Protein AF-A0A257RBD9-F1 (afdb_monomer_lite)

Secondary structure (DSSP, 8-state):
----THHHHHHHHHHHHHHHHHHHHHHHHHHHHHHHHHHHHHHHHHHHHHHHHHHHHHHHHT-SSHHHHHHHHHHHHHHHHHTSS---SS-------TT----

pLDDT: mean 84.26, std 12.95, range [49.0, 98.25]

Radius of gyration: 29.28 Å; chains: 1; bounding box: 75×22×76 Å

Sequence (103 aa):
MSGSPVLRRLRAEESGSVATELVLLTPLLLLMLLFVVALGRTVSARMEVDGAAAQAARAASIARDPATATAMAEQAATTAIGSDHVTCANLAVTTDTADFAPG

Structure (mmCIF, N/CA/C/O backbone):
data_AF-A0A257RBD9-F1
#
_entry.id   AF-A0A257RBD9-F1
#
loop_
_atom_site.group_PDB
_atom_site.id
_atom_site.type_symbol
_atom_site.label_atom_id
_atom_site.label_alt_id
_atom_site.label_comp_id
_atom_site.label_asym_id
_atom_site.label_entity_id
_atom_site.label_seq_id
_atom_site.pdbx_PDB_ins_code
_atom_site.Cartn_x
_atom_site.Cartn_y
_atom_site.Cartn_z
_atom_site.occupancy
_atom_site.B_iso_or_equiv
_atom_site.auth_seq_id
_atom_site.auth_comp_id
_atom_site.auth_asym_id
_atom_site.auth_atom_id
_atom_site.pdbx_PDB_model_num
ATOM 1 N N . MET A 1 1 ? 56.660 7.289 -42.666 1.00 49.00 1 MET A N 1
ATOM 2 C CA . MET A 1 1 ? 55.571 6.994 -41.707 1.00 49.00 1 MET A CA 1
ATOM 3 C C . MET A 1 1 ? 54.319 6.637 -42.504 1.00 49.00 1 MET A C 1
ATOM 5 O O . MET A 1 1 ? 53.531 7.516 -42.810 1.00 49.00 1 MET A O 1
ATOM 9 N N . SER A 1 2 ? 54.190 5.381 -42.943 1.00 54.38 2 SER A N 1
ATOM 10 C CA . SER A 1 2 ? 53.036 4.912 -43.727 1.00 54.38 2 SER A CA 1
ATOM 11 C C . SER A 1 2 ? 52.189 4.013 -42.830 1.00 54.38 2 SER A C 1
ATOM 13 O O . SER A 1 2 ? 52.547 2.864 -42.586 1.00 54.38 2 SER A O 1
ATOM 15 N N . GLY A 1 3 ? 51.139 4.581 -42.234 1.00 58.47 3 GLY A N 1
ATOM 16 C CA . GLY A 1 3 ? 50.171 3.842 -41.425 1.00 58.47 3 GLY A CA 1
ATOM 17 C C . GLY A 1 3 ? 49.212 3.093 -42.343 1.00 58.47 3 GLY A C 1
ATOM 18 O O . GLY A 1 3 ? 48.439 3.708 -43.073 1.00 58.47 3 GLY A O 1
ATOM 19 N N . SER A 1 4 ? 49.292 1.767 -42.337 1.00 63.44 4 SER A N 1
ATOM 20 C CA . SER A 1 4 ? 48.535 0.872 -43.208 1.00 63.44 4 SER A CA 1
ATOM 21 C C . SER A 1 4 ? 47.015 0.945 -42.931 1.00 63.44 4 SER A C 1
ATOM 23 O O . SER A 1 4 ? 46.575 0.653 -41.817 1.00 63.44 4 SER A O 1
ATOM 25 N N . PRO A 1 5 ? 46.173 1.274 -43.934 1.00 64.19 5 PRO A N 1
ATOM 26 C CA . PRO A 1 5 ? 44.720 1.459 -43.772 1.00 64.19 5 PRO A CA 1
ATOM 27 C C . PRO A 1 5 ? 43.955 0.171 -43.408 1.00 64.19 5 PRO A C 1
ATOM 29 O O . PRO A 1 5 ? 42.801 0.230 -42.987 1.00 64.19 5 PRO A O 1
ATOM 32 N N . VAL A 1 6 ? 44.603 -0.991 -43.525 1.00 67.62 6 VAL A N 1
ATOM 33 C CA . VAL A 1 6 ? 44.022 -2.319 -43.270 1.00 67.62 6 VAL A CA 1
ATOM 34 C C . VAL A 1 6 ? 43.714 -2.540 -41.781 1.00 67.62 6 VAL A C 1
ATOM 36 O O . VAL A 1 6 ? 42.652 -3.060 -41.444 1.00 67.62 6 VAL A O 1
ATOM 39 N N . LEU A 1 7 ? 44.571 -2.053 -40.874 1.00 63.66 7 LEU A N 1
ATOM 40 C CA . LEU A 1 7 ? 44.370 -2.184 -39.421 1.00 63.66 7 LEU A CA 1
ATOM 41 C C . LEU A 1 7 ? 43.167 -1.375 -38.906 1.00 63.66 7 LEU A C 1
ATOM 43 O O . LEU A 1 7 ? 42.586 -1.717 -37.878 1.00 63.66 7 LEU A O 1
ATOM 47 N N . ARG A 1 8 ? 42.763 -0.314 -39.619 1.00 64.56 8 ARG A N 1
ATOM 48 C CA . ARG A 1 8 ? 41.636 0.543 -39.218 1.00 64.56 8 ARG A CA 1
ATOM 49 C C . ARG A 1 8 ? 40.273 -0.083 -39.532 1.00 64.56 8 ARG A C 1
ATOM 51 O O . ARG A 1 8 ? 39.323 0.182 -38.805 1.00 64.56 8 ARG A O 1
ATOM 58 N N . ARG A 1 9 ? 40.176 -0.920 -40.575 1.00 64.06 9 ARG A N 1
ATOM 59 C CA . ARG A 1 9 ? 38.936 -1.630 -40.943 1.00 64.06 9 ARG A CA 1
ATOM 60 C C . ARG A 1 9 ? 38.626 -2.784 -39.993 1.00 64.06 9 ARG A C 1
ATOM 62 O O . ARG A 1 9 ? 37.511 -2.851 -39.501 1.00 64.06 9 ARG A O 1
ATOM 69 N N . LEU A 1 10 ? 39.617 -3.615 -39.670 1.00 62.19 10 LEU A N 1
ATOM 70 C CA . LEU A 1 10 ? 39.433 -4.747 -38.750 1.00 62.19 10 LEU A CA 1
ATOM 71 C C . LEU A 1 10 ? 38.944 -4.287 -37.365 1.00 62.19 10 LEU A C 1
ATOM 73 O O . LEU A 1 10 ? 38.014 -4.853 -36.809 1.00 62.19 10 LEU A O 1
ATOM 77 N N . ARG A 1 11 ? 39.499 -3.182 -36.852 1.00 62.66 11 ARG A N 1
ATOM 78 C CA . ARG A 1 11 ? 39.119 -2.621 -35.544 1.00 62.66 11 ARG A CA 1
ATOM 79 C C . ARG A 1 11 ? 37.710 -2.008 -35.515 1.00 62.66 11 ARG A C 1
ATOM 81 O O . ARG A 1 11 ? 37.079 -1.980 -34.461 1.00 62.66 11 ARG A O 1
ATOM 88 N N . ALA A 1 12 ? 37.232 -1.498 -36.652 1.00 63.38 12 ALA A N 1
ATOM 89 C CA . ALA A 1 12 ? 35.881 -0.958 -36.793 1.00 63.38 12 ALA A CA 1
ATOM 90 C C . ALA A 1 12 ? 34.825 -2.071 -36.920 1.00 63.38 12 ALA A C 1
ATOM 92 O O . ALA A 1 12 ? 33.766 -1.950 -36.314 1.00 63.38 12 ALA A O 1
ATOM 93 N N . GLU A 1 13 ? 35.136 -3.162 -37.628 1.00 61.66 13 GLU A N 1
ATOM 94 C CA . GLU A 1 13 ? 34.265 -4.346 -37.736 1.00 61.66 13 GLU A CA 1
ATOM 95 C C . GLU A 1 13 ? 34.072 -5.026 -36.368 1.00 61.66 13 GLU A C 1
ATOM 97 O O . GLU A 1 13 ? 32.949 -5.348 -35.981 1.00 61.66 13 GLU A O 1
ATOM 102 N N . GLU A 1 14 ? 35.145 -5.147 -35.579 1.00 60.09 14 GLU A N 1
ATOM 103 C CA . GLU A 1 14 ? 35.098 -5.747 -34.236 1.00 60.09 14 GLU A CA 1
ATOM 104 C C . GLU A 1 14 ? 34.308 -4.882 -33.235 1.00 60.09 14 GLU A C 1
ATOM 106 O O . GLU A 1 14 ? 33.566 -5.393 -32.399 1.00 60.09 14 GLU A O 1
ATOM 111 N N . SER A 1 15 ? 34.395 -3.551 -33.367 1.00 60.19 15 SER A N 1
ATOM 112 C CA . SER A 1 15 ? 33.603 -2.608 -32.558 1.00 60.19 15 SER A CA 1
ATOM 113 C C . SER A 1 15 ? 32.136 -2.555 -32.996 1.00 60.19 15 SER A C 1
ATOM 115 O O . SER A 1 15 ? 31.259 -2.334 -32.164 1.00 60.19 15 SER A O 1
ATOM 117 N N . GLY A 1 16 ? 31.864 -2.766 -34.289 1.00 59.81 16 GLY A N 1
ATOM 118 C CA . GLY A 1 16 ? 30.520 -2.820 -34.858 1.00 59.81 16 GLY A CA 1
ATOM 119 C C . GLY A 1 16 ? 29.709 -3.979 -34.291 1.00 59.81 16 GLY A C 1
ATOM 120 O O . GLY A 1 16 ? 28.590 -3.749 -33.848 1.00 59.81 16 GLY A O 1
ATOM 121 N N . SER A 1 17 ? 30.303 -5.176 -34.199 1.00 64.88 17 SER A N 1
ATOM 122 C CA . SER A 1 17 ? 29.655 -6.364 -33.620 1.00 64.88 17 SER A CA 1
ATOM 123 C C . SER A 1 17 ? 29.284 -6.166 -32.147 1.00 64.88 17 SER A C 1
ATOM 125 O O . SER A 1 17 ? 28.135 -6.389 -31.760 1.00 64.88 17 SER A O 1
ATOM 127 N N . VAL A 1 18 ? 30.230 -5.684 -31.331 1.00 67.25 18 VAL A N 1
ATOM 128 C CA . VAL A 1 18 ? 30.013 -5.441 -29.893 1.00 67.25 18 VAL A CA 1
ATOM 129 C C . VAL A 1 18 ? 28.991 -4.323 -29.665 1.00 67.25 18 VAL A C 1
ATOM 131 O O . VAL A 1 18 ? 28.129 -4.436 -28.794 1.00 67.25 18 VAL A O 1
ATOM 134 N N . ALA A 1 19 ? 29.035 -3.257 -30.469 1.00 73.31 19 ALA A N 1
ATOM 135 C CA . ALA A 1 19 ? 28.055 -2.179 -30.394 1.00 73.31 19 ALA A CA 1
ATOM 136 C C . ALA A 1 19 ? 26.647 -2.653 -30.795 1.00 73.31 19 ALA A C 1
ATOM 138 O O . ALA A 1 19 ? 25.678 -2.293 -30.128 1.00 73.31 19 ALA A O 1
ATOM 139 N N . THR A 1 20 ? 26.510 -3.485 -31.834 1.00 76.56 20 THR A N 1
ATOM 140 C CA . THR A 1 20 ? 25.201 -4.013 -32.260 1.00 76.56 20 THR A CA 1
ATOM 141 C C . THR A 1 20 ? 24.590 -4.995 -31.266 1.00 76.56 20 THR A C 1
ATOM 143 O O . THR A 1 20 ? 23.384 -4.943 -31.035 1.00 76.56 20 THR A O 1
ATOM 146 N N . GLU A 1 21 ? 25.395 -5.849 -30.633 1.00 76.00 21 GLU A N 1
ATOM 147 C CA . GLU A 1 21 ? 24.911 -6.773 -29.601 1.00 76.00 21 GLU A CA 1
ATOM 148 C C . GLU A 1 21 ? 24.445 -6.009 -28.354 1.00 76.00 21 GLU A C 1
ATOM 150 O O . GLU A 1 21 ? 23.364 -6.265 -27.818 1.00 76.00 21 GLU A O 1
ATOM 155 N N . LEU A 1 22 ? 25.199 -4.982 -27.947 1.00 84.81 22 LEU A N 1
ATOM 156 C CA . LEU A 1 22 ? 24.836 -4.138 -26.814 1.00 84.81 22 LEU A CA 1
ATOM 157 C C . LEU A 1 22 ? 23.558 -3.331 -27.073 1.00 84.81 22 LEU A C 1
ATOM 159 O O . LEU A 1 22 ? 22.751 -3.169 -26.159 1.00 84.81 22 LEU A O 1
ATOM 163 N N . VAL A 1 23 ? 23.327 -2.857 -28.300 1.00 88.38 23 VAL A N 1
ATOM 164 C CA . VAL A 1 23 ? 22.086 -2.150 -28.669 1.00 88.38 23 VAL A CA 1
ATOM 165 C C . VAL A 1 23 ? 20.852 -3.038 -28.489 1.00 88.38 23 VAL A C 1
ATOM 167 O O . VAL A 1 23 ? 19.806 -2.533 -28.087 1.00 88.38 23 VAL A O 1
ATOM 170 N N . LEU A 1 24 ? 20.969 -4.349 -28.720 1.00 86.62 24 LEU A N 1
ATOM 171 C CA . LEU A 1 24 ? 19.881 -5.308 -28.501 1.00 86.62 24 LEU A CA 1
ATOM 172 C C . LEU A 1 24 ? 19.736 -5.714 -27.026 1.00 86.62 24 LEU A C 1
ATOM 174 O O . LEU A 1 24 ? 18.617 -5.893 -26.548 1.00 86.62 24 LEU A O 1
ATOM 178 N N . LEU A 1 25 ? 20.839 -5.815 -26.280 1.00 91.88 25 LEU A N 1
ATOM 179 C CA . LEU A 1 25 ? 20.820 -6.157 -24.852 1.00 91.88 25 LEU A CA 1
ATOM 180 C C . LEU A 1 25 ? 20.358 -5.002 -23.958 1.00 91.88 25 LEU A C 1
ATOM 182 O O . LEU A 1 25 ? 19.672 -5.227 -22.964 1.00 91.88 25 LEU A O 1
ATOM 186 N N . THR A 1 26 ? 20.701 -3.764 -24.304 1.00 93.44 26 THR A N 1
ATOM 187 C CA . THR A 1 26 ? 20.348 -2.568 -23.523 1.00 93.44 26 THR A CA 1
ATOM 188 C C . THR A 1 26 ? 18.849 -2.472 -23.210 1.00 93.44 26 THR A C 1
ATOM 190 O O . THR A 1 26 ? 18.518 -2.330 -22.032 1.00 93.44 26 THR A O 1
ATOM 193 N N . PRO A 1 27 ? 17.912 -2.584 -24.175 1.00 93.25 27 PRO A N 1
ATOM 194 C CA . PRO A 1 27 ? 16.485 -2.528 -23.862 1.00 93.25 27 PRO A CA 1
ATOM 195 C C . PRO A 1 27 ? 16.036 -3.685 -22.961 1.00 93.25 27 PRO A C 1
ATOM 197 O O . PRO A 1 27 ? 15.205 -3.469 -22.083 1.00 93.25 27 PRO A O 1
ATOM 200 N N . LEU A 1 28 ? 16.608 -4.886 -23.110 1.00 95.69 28 LEU A N 1
ATOM 201 C CA . LEU A 1 28 ? 16.309 -6.019 -22.230 1.00 95.69 28 LEU A CA 1
ATOM 202 C C . LEU A 1 28 ? 16.749 -5.740 -20.786 1.00 95.69 28 LEU A C 1
ATOM 204 O O . LEU A 1 28 ? 15.982 -5.970 -19.852 1.00 95.69 28 LEU A O 1
ATOM 208 N N . LEU A 1 29 ? 17.954 -5.198 -20.599 1.00 96.12 29 LEU A N 1
ATOM 209 C CA . LEU A 1 29 ? 18.464 -4.812 -19.283 1.00 96.12 29 LEU A CA 1
ATOM 210 C C . LEU A 1 29 ? 17.633 -3.687 -18.659 1.00 96.12 29 LEU A C 1
ATOM 212 O O . LEU A 1 29 ? 17.348 -3.734 -17.465 1.00 96.12 29 LEU A O 1
ATOM 216 N N . LEU A 1 30 ? 17.196 -2.708 -19.458 1.00 97.31 30 LEU A N 1
ATOM 217 C CA . LEU A 1 30 ? 16.292 -1.654 -18.999 1.00 97.31 30 LEU A CA 1
ATOM 218 C C . LEU A 1 30 ? 14.941 -2.223 -18.561 1.00 97.31 30 LEU A C 1
ATOM 220 O O . LEU A 1 30 ? 14.463 -1.865 -17.490 1.00 97.31 30 LEU A O 1
ATOM 224 N N . LEU A 1 31 ? 14.344 -3.134 -19.333 1.00 97.94 31 LEU A N 1
ATOM 225 C CA . LEU A 1 31 ? 13.102 -3.809 -18.944 1.00 97.94 31 LEU A CA 1
ATOM 226 C C . LEU A 1 31 ? 13.279 -4.608 -17.651 1.00 97.94 31 LEU A C 1
ATOM 228 O O . LEU A 1 31 ? 12.430 -4.526 -16.766 1.00 97.94 31 LEU A O 1
ATOM 232 N N . MET A 1 32 ? 14.393 -5.327 -17.507 1.00 97.81 32 MET A N 1
ATOM 233 C CA . MET A 1 32 ? 14.714 -6.060 -16.282 1.00 97.81 32 MET A CA 1
ATOM 234 C C . MET A 1 32 ? 14.857 -5.113 -15.083 1.00 97.81 32 MET A C 1
ATOM 236 O O . MET A 1 32 ? 14.303 -5.376 -14.019 1.00 97.81 32 MET A O 1
ATOM 240 N N . LEU A 1 33 ? 15.547 -3.984 -15.252 1.00 98.25 33 LEU A N 1
ATOM 241 C CA . LEU A 1 33 ? 15.709 -2.976 -14.207 1.00 98.25 33 LEU A CA 1
ATOM 242 C C . LEU A 1 33 ? 14.369 -2.336 -13.823 1.00 98.25 33 LEU A C 1
ATOM 244 O O . LEU A 1 33 ? 14.056 -2.241 -12.639 1.00 98.25 33 LEU A O 1
ATOM 248 N N . LEU A 1 34 ? 13.547 -1.956 -14.802 1.00 98.19 34 LEU A N 1
ATOM 249 C CA . LEU A 1 34 ? 12.203 -1.427 -14.563 1.00 98.19 34 LEU A CA 1
ATOM 250 C C . LEU A 1 34 ? 11.312 -2.446 -13.846 1.00 98.19 34 LEU A C 1
ATOM 252 O O . LEU A 1 34 ? 10.561 -2.072 -12.948 1.00 98.19 34 LEU A O 1
ATOM 256 N N . PHE A 1 35 ? 11.424 -3.728 -14.192 1.00 98.12 35 PHE A N 1
ATOM 257 C CA . PHE A 1 35 ? 10.710 -4.803 -13.513 1.00 98.12 35 PHE A CA 1
ATOM 258 C C . PHE A 1 35 ? 11.132 -4.929 -12.044 1.00 98.12 35 PHE A C 1
ATOM 260 O O . PHE A 1 35 ? 10.276 -4.975 -11.162 1.00 98.12 35 PHE A O 1
ATOM 267 N N . VAL A 1 36 ? 12.436 -4.898 -11.754 1.00 98.19 36 VAL A N 1
ATOM 268 C CA . VAL A 1 36 ? 12.949 -4.890 -10.374 1.00 98.19 36 VAL A CA 1
ATOM 269 C C . VAL A 1 36 ? 12.439 -3.670 -9.604 1.00 98.19 36 VAL A C 1
ATOM 271 O O . VAL A 1 36 ? 11.987 -3.814 -8.470 1.00 98.19 36 VAL A O 1
ATOM 274 N N . VAL A 1 37 ? 12.441 -2.483 -10.216 1.00 97.31 37 VAL A N 1
ATOM 275 C CA . VAL A 1 37 ? 11.883 -1.267 -9.603 1.00 97.31 37 VAL A CA 1
ATOM 276 C C . VAL A 1 37 ? 10.388 -1.430 -9.320 1.00 97.31 37 VAL A C 1
ATOM 278 O O . VAL A 1 37 ? 9.938 -1.078 -8.232 1.00 97.31 37 VAL A O 1
ATOM 281 N N . ALA A 1 38 ? 9.613 -1.996 -10.247 1.00 95.31 38 ALA A N 1
ATOM 282 C CA . ALA A 1 38 ? 8.183 -2.238 -10.058 1.00 95.31 38 ALA A CA 1
ATOM 283 C C . ALA A 1 38 ? 7.907 -3.204 -8.891 1.00 95.31 38 ALA A C 1
ATOM 285 O O . ALA A 1 38 ? 7.044 -2.934 -8.050 1.00 95.31 38 ALA A O 1
ATOM 286 N N . LEU A 1 39 ? 8.675 -4.294 -8.791 1.00 96.44 39 LEU A N 1
ATOM 287 C CA . LEU A 1 39 ? 8.606 -5.213 -7.654 1.00 96.44 39 LEU A CA 1
ATOM 288 C C . LEU A 1 39 ? 8.996 -4.519 -6.347 1.00 96.44 39 LEU A C 1
ATOM 290 O O . LEU A 1 39 ? 8.269 -4.634 -5.362 1.00 96.44 39 LEU A O 1
ATOM 294 N N . GLY A 1 40 ? 10.085 -3.747 -6.349 1.00 94.38 40 GLY A N 1
ATOM 295 C CA . GLY A 1 40 ? 10.534 -2.971 -5.194 1.00 94.38 40 GLY A CA 1
ATOM 296 C C . GLY A 1 40 ? 9.451 -2.024 -4.685 1.00 94.38 40 GLY A C 1
ATOM 297 O O . GLY A 1 40 ? 9.101 -2.073 -3.511 1.00 94.38 40 GLY A O 1
ATOM 298 N N . ARG A 1 41 ? 8.828 -1.244 -5.578 1.00 92.56 41 ARG A N 1
ATOM 299 C CA . ARG A 1 41 ? 7.711 -0.354 -5.219 1.00 92.56 41 ARG A CA 1
ATOM 300 C C . ARG A 1 41 ? 6.514 -1.108 -4.644 1.00 92.56 41 ARG A C 1
ATOM 302 O O . ARG A 1 41 ? 5.880 -0.612 -3.719 1.00 92.56 41 ARG A O 1
ATOM 309 N N . THR A 1 42 ? 6.218 -2.298 -5.163 1.00 91.25 42 THR A N 1
ATOM 310 C CA . THR A 1 42 ? 5.123 -3.139 -4.656 1.00 91.25 42 THR A CA 1
ATOM 311 C C . THR A 1 42 ? 5.411 -3.633 -3.240 1.00 91.25 42 THR A C 1
ATOM 313 O O . THR A 1 42 ? 4.527 -3.617 -2.388 1.00 91.25 42 THR A O 1
ATOM 316 N N . VAL A 1 43 ? 6.647 -4.058 -2.972 1.00 93.88 43 VAL A N 1
ATOM 317 C CA . VAL A 1 43 ? 7.070 -4.518 -1.643 1.00 93.88 43 VAL A CA 1
ATOM 318 C C . VAL A 1 43 ? 7.093 -3.359 -0.649 1.00 93.88 43 VAL A C 1
ATOM 320 O O . VAL A 1 43 ? 6.565 -3.510 0.448 1.00 93.88 43 VAL A O 1
ATOM 323 N N . SER A 1 44 ? 7.613 -2.190 -1.036 1.00 90.94 44 SER A N 1
ATOM 324 C CA . SER A 1 44 ? 7.561 -0.977 -0.209 1.00 90.94 44 SER A CA 1
ATOM 325 C C . SER A 1 44 ? 6.132 -0.617 0.186 1.00 90.94 44 SER A C 1
ATOM 327 O O . SER A 1 44 ? 5.864 -0.457 1.371 1.00 90.94 44 SER A O 1
ATOM 329 N N . ALA A 1 45 ? 5.199 -0.601 -0.772 1.00 90.00 45 ALA A N 1
ATOM 330 C CA . ALA A 1 45 ? 3.800 -0.300 -0.482 1.00 90.00 45 ALA A CA 1
ATOM 331 C C . ALA A 1 45 ? 3.162 -1.305 0.491 1.00 90.00 45 ALA A C 1
ATOM 333 O O . ALA A 1 45 ? 2.377 -0.918 1.349 1.00 90.00 45 ALA A O 1
ATOM 334 N N . ARG A 1 46 ? 3.513 -2.595 0.388 1.00 90.94 46 ARG A N 1
ATOM 335 C CA . ARG A 1 46 ? 3.036 -3.619 1.331 1.00 90.94 46 ARG A CA 1
ATOM 336 C C . ARG A 1 46 ? 3.563 -3.389 2.740 1.00 90.94 46 ARG A C 1
ATOM 338 O O . ARG A 1 46 ? 2.778 -3.438 3.673 1.00 90.94 46 ARG A O 1
ATOM 345 N N . MET A 1 47 ? 4.855 -3.099 2.885 1.00 91.19 47 MET A N 1
ATOM 346 C CA . MET A 1 47 ? 5.452 -2.838 4.200 1.00 91.19 47 MET A CA 1
ATOM 347 C C . MET A 1 47 ? 4.806 -1.632 4.893 1.00 91.19 47 MET A C 1
ATOM 349 O O . MET A 1 47 ? 4.584 -1.665 6.099 1.00 91.19 47 MET A O 1
ATOM 353 N N . GLU A 1 48 ? 4.468 -0.597 4.128 1.00 91.06 48 GLU A N 1
ATOM 354 C CA . GLU A 1 48 ? 3.785 0.600 4.626 1.00 91.06 48 GLU A CA 1
ATOM 355 C C . GLU A 1 48 ? 2.361 0.287 5.109 1.00 91.06 48 GLU A C 1
ATOM 357 O O . GLU A 1 48 ? 1.983 0.629 6.230 1.00 91.06 48 GLU A O 1
ATOM 362 N N . VAL A 1 49 ? 1.592 -0.451 4.298 1.00 91.88 49 VAL A N 1
ATOM 363 C CA . VAL A 1 49 ? 0.233 -0.896 4.645 1.00 91.88 49 VAL A CA 1
ATOM 364 C C . VAL A 1 49 ? 0.239 -1.838 5.850 1.00 91.88 49 VAL A C 1
ATOM 366 O O . VAL A 1 49 ? -0.588 -1.679 6.746 1.00 91.88 49 VAL A O 1
ATOM 369 N N . ASP A 1 50 ? 1.182 -2.778 5.922 1.00 93.25 50 ASP A N 1
ATOM 370 C CA . ASP A 1 50 ? 1.338 -3.682 7.067 1.00 93.25 50 ASP A CA 1
ATOM 371 C C . ASP A 1 50 ? 1.695 -2.901 8.342 1.00 93.25 50 ASP A C 1
ATOM 373 O O . ASP A 1 50 ? 1.170 -3.181 9.423 1.00 93.25 50 ASP A O 1
ATOM 377 N N . GLY A 1 51 ? 2.539 -1.872 8.220 1.00 92.88 51 GLY A N 1
ATOM 378 C CA . GLY A 1 51 ? 2.846 -0.942 9.305 1.00 92.88 51 GLY A CA 1
ATOM 379 C C . GLY A 1 51 ? 1.608 -0.188 9.796 1.00 92.88 51 GLY A C 1
ATOM 380 O O . GLY A 1 51 ? 1.351 -0.148 11.002 1.00 92.88 51 GLY A O 1
ATOM 381 N N . ALA A 1 52 ? 0.806 0.357 8.879 1.00 93.00 52 ALA A N 1
ATOM 382 C CA . ALA A 1 52 ? -0.454 1.025 9.201 1.00 93.00 52 ALA A CA 1
ATOM 383 C C . ALA A 1 52 ? -1.458 0.072 9.873 1.00 93.00 52 ALA A C 1
ATOM 385 O O . ALA A 1 52 ? -2.073 0.430 10.880 1.00 93.00 52 ALA A O 1
ATOM 386 N N . ALA A 1 53 ? -1.579 -1.163 9.379 1.00 93.75 53 ALA A N 1
ATOM 387 C CA . ALA A 1 53 ? -2.431 -2.192 9.970 1.00 93.75 53 ALA A CA 1
ATOM 388 C C . ALA A 1 53 ? -1.988 -2.552 11.396 1.00 93.75 53 ALA A C 1
ATOM 390 O O . ALA A 1 53 ? -2.820 -2.649 12.299 1.00 93.75 53 ALA A O 1
ATOM 391 N N . ALA A 1 54 ? -0.681 -2.681 11.637 1.00 94.31 54 ALA A N 1
ATOM 392 C CA . ALA A 1 54 ? -0.142 -2.940 12.969 1.00 94.31 54 ALA A CA 1
ATOM 393 C C . ALA A 1 54 ? -0.429 -1.785 13.947 1.00 94.31 54 ALA A C 1
ATOM 395 O O . ALA A 1 54 ? -0.791 -2.021 15.104 1.00 94.31 54 ALA A O 1
ATOM 396 N N . GLN A 1 55 ? -0.313 -0.533 13.495 1.00 94.06 55 GLN A N 1
ATOM 397 C CA . GLN A 1 55 ? -0.670 0.640 14.300 1.00 94.06 55 GLN A CA 1
ATOM 398 C C . GLN A 1 55 ? -2.172 0.685 14.611 1.00 94.06 55 GLN A C 1
ATOM 400 O O . GLN A 1 55 ? -2.548 0.936 15.758 1.00 94.06 55 GLN A O 1
ATOM 405 N N . ALA A 1 56 ? -3.021 0.381 13.627 1.00 93.88 56 ALA A N 1
ATOM 406 C CA . ALA A 1 56 ? -4.467 0.297 13.799 1.00 93.88 56 ALA A CA 1
ATOM 407 C C . ALA A 1 56 ? -4.871 -0.802 14.790 1.00 93.88 56 ALA A C 1
ATOM 409 O O . ALA A 1 56 ? -5.647 -0.540 15.706 1.00 93.88 56 ALA A O 1
ATOM 410 N N . ALA A 1 57 ? -4.293 -2.002 14.679 1.00 94.06 57 ALA A N 1
ATOM 411 C CA . ALA A 1 57 ? -4.535 -3.102 15.613 1.00 94.06 57 ALA A CA 1
ATOM 412 C C . ALA A 1 57 ? -4.129 -2.730 17.047 1.00 94.06 57 ALA A C 1
ATOM 414 O O . ALA A 1 57 ? -4.862 -2.990 18.002 1.00 94.06 57 ALA A O 1
ATOM 415 N N . ARG A 1 58 ? -2.988 -2.048 17.207 1.00 92.19 58 ARG A N 1
ATOM 416 C CA . ARG A 1 58 ? -2.554 -1.541 18.512 1.00 92.19 58 ARG A CA 1
ATOM 417 C C . ARG A 1 58 ? -3.541 -0.517 19.078 1.00 92.19 58 ARG A C 1
ATOM 419 O O . ARG A 1 58 ? -3.877 -0.608 20.256 1.00 92.19 58 ARG A O 1
ATOM 426 N N . ALA A 1 59 ? -4.018 0.422 18.262 1.00 94.31 59 ALA A N 1
ATOM 427 C CA . ALA A 1 59 ? -5.023 1.403 18.672 1.00 94.31 59 ALA A CA 1
ATOM 428 C C . ALA A 1 59 ? -6.368 0.746 19.036 1.00 94.31 59 ALA A C 1
ATOM 430 O O . ALA A 1 59 ? -6.984 1.135 20.023 1.00 94.31 59 ALA A O 1
ATOM 431 N N . ALA A 1 60 ? -6.785 -0.292 18.308 1.00 92.81 60 ALA A N 1
ATOM 432 C CA . ALA A 1 60 ? -7.980 -1.066 18.635 1.00 92.81 60 ALA A CA 1
ATOM 433 C C . ALA A 1 60 ? -7.842 -1.789 19.985 1.00 92.81 60 ALA A C 1
ATOM 435 O O . ALA A 1 60 ? -8.755 -1.748 20.803 1.00 92.81 60 ALA A O 1
ATOM 436 N N . SER A 1 61 ? -6.682 -2.402 20.251 1.00 92.50 61 SER A N 1
ATOM 437 C CA . SER A 1 61 ? -6.455 -3.228 21.450 1.00 92.50 61 SER A CA 1
ATOM 438 C C . SER A 1 61 ? -6.536 -2.473 22.784 1.00 92.50 61 SER A C 1
ATOM 440 O O . SER A 1 61 ? -6.720 -3.092 23.827 1.00 92.50 61 SER A O 1
ATOM 442 N N . ILE A 1 62 ? -6.390 -1.144 22.767 1.00 92.38 62 ILE A N 1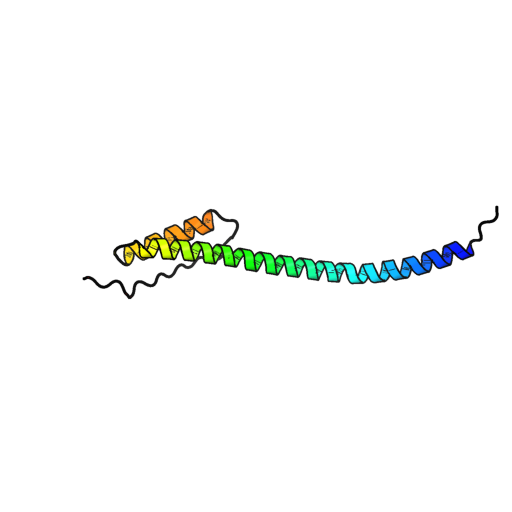
ATOM 443 C CA . ILE A 1 62 ? -6.497 -0.299 23.968 1.00 92.38 62 ILE A CA 1
ATOM 444 C C . ILE A 1 62 ? -7.915 0.234 24.208 1.00 92.38 62 ILE A C 1
ATOM 446 O O . ILE A 1 62 ? -8.181 0.811 25.269 1.00 92.38 62 ILE A O 1
ATOM 450 N N . ALA A 1 63 ? -8.818 0.077 23.239 1.00 92.25 63 ALA A N 1
ATOM 451 C CA . ALA A 1 63 ? -10.206 0.482 23.380 1.00 92.25 63 ALA A CA 1
ATOM 452 C C . ALA A 1 63 ? -10.966 -0.457 24.329 1.00 92.25 63 ALA A C 1
ATOM 454 O O . ALA A 1 63 ? -10.599 -1.612 24.532 1.00 92.25 63 ALA A O 1
ATOM 455 N N . ARG A 1 64 ? -12.033 0.065 24.942 1.00 88.94 64 ARG A N 1
ATOM 456 C CA . ARG A 1 64 ? -12.802 -0.632 25.993 1.00 88.94 64 ARG A CA 1
ATOM 457 C C . ARG A 1 64 ? -14.147 -1.159 25.511 1.00 88.94 64 ARG A C 1
ATOM 459 O O . ARG A 1 64 ? -14.807 -1.884 26.244 1.00 88.94 64 ARG A O 1
ATOM 466 N N . ASP A 1 65 ? -14.527 -0.808 24.292 1.00 91.62 65 ASP A N 1
ATOM 467 C CA . ASP A 1 65 ? -15.743 -1.264 23.641 1.00 91.62 65 ASP A CA 1
ATOM 468 C C . ASP A 1 65 ? -15.534 -1.352 22.114 1.00 91.62 65 ASP A C 1
ATOM 470 O O . ASP A 1 65 ? -14.629 -0.695 21.579 1.00 91.62 65 ASP A O 1
ATOM 474 N N . PRO A 1 66 ? -16.374 -2.129 21.402 1.00 90.81 66 PRO A N 1
ATOM 475 C CA . PRO A 1 66 ? -16.260 -2.336 19.956 1.00 90.81 66 PRO A CA 1
ATOM 476 C C . PRO A 1 66 ? -16.321 -1.060 19.114 1.00 90.81 66 PRO A C 1
ATOM 478 O O . PRO A 1 66 ? -15.582 -0.914 18.138 1.00 90.81 66 PRO A O 1
ATOM 481 N N . ALA A 1 67 ? -17.214 -0.131 19.464 1.00 91.81 67 ALA A N 1
ATOM 482 C CA . ALA A 1 67 ? -17.435 1.076 18.674 1.00 91.81 67 ALA A CA 1
ATOM 483 C C . ALA A 1 67 ? -16.221 2.007 18.772 1.00 91.81 67 ALA A C 1
ATOM 485 O O . ALA A 1 67 ? -15.758 2.550 17.771 1.00 91.81 67 ALA A O 1
ATOM 486 N N . THR A 1 68 ? -15.636 2.124 19.962 1.00 92.88 68 THR A N 1
ATOM 487 C CA . THR A 1 68 ? -14.393 2.870 20.153 1.00 92.88 68 THR A CA 1
ATOM 488 C C . THR A 1 68 ? -13.211 2.170 19.477 1.00 92.88 68 THR A C 1
ATOM 490 O O . THR A 1 68 ? -12.383 2.840 18.865 1.00 92.88 68 THR A O 1
ATOM 493 N N . ALA A 1 69 ? -13.133 0.835 19.524 1.00 93.00 69 ALA A N 1
ATOM 494 C CA . ALA A 1 69 ? -12.054 0.069 18.889 1.00 93.00 69 ALA A CA 1
ATOM 495 C C . ALA A 1 69 ? -12.009 0.276 17.368 1.00 93.00 69 ALA A C 1
ATOM 497 O O . ALA A 1 69 ? -10.943 0.541 16.809 1.00 93.00 69 ALA A O 1
ATOM 498 N N . THR A 1 70 ? -13.172 0.196 16.718 1.00 93.94 70 THR A N 1
ATOM 499 C CA . THR A 1 70 ? -13.319 0.403 15.269 1.00 93.94 70 THR A CA 1
ATOM 500 C C . THR A 1 70 ? -12.942 1.830 14.871 1.00 93.94 70 THR A C 1
ATOM 502 O O . THR A 1 70 ? -12.069 2.015 14.021 1.00 93.94 70 THR A O 1
ATOM 505 N N . ALA A 1 71 ? -13.486 2.840 15.557 1.00 94.31 71 ALA A N 1
ATOM 506 C CA . ALA A 1 71 ? -13.172 4.244 15.293 1.00 94.31 71 ALA A CA 1
ATOM 507 C C . ALA A 1 71 ? -11.677 4.568 15.491 1.00 94.31 71 ALA A C 1
ATOM 509 O O . ALA A 1 71 ? -11.070 5.258 14.670 1.00 94.31 71 ALA A O 1
ATOM 510 N N . MET A 1 72 ? -11.054 4.043 16.553 1.00 94.88 72 MET A N 1
ATOM 511 C CA . MET A 1 72 ? -9.624 4.239 16.813 1.00 94.88 72 MET A CA 1
ATOM 512 C C . MET A 1 72 ? -8.740 3.562 15.761 1.00 94.88 72 MET A C 1
ATOM 514 O O . MET A 1 72 ? -7.726 4.134 15.360 1.00 94.88 72 MET A O 1
ATOM 518 N N . ALA A 1 73 ? -9.114 2.367 15.298 1.00 94.31 73 ALA A N 1
ATOM 519 C CA . ALA A 1 73 ? -8.391 1.660 14.245 1.00 94.31 73 ALA A CA 1
ATOM 520 C C . ALA A 1 73 ? -8.445 2.412 12.909 1.00 94.31 73 ALA A C 1
ATOM 522 O O . ALA A 1 73 ? -7.409 2.595 12.268 1.00 94.31 73 ALA A O 1
ATOM 523 N N . GLU A 1 74 ? -9.626 2.889 12.511 1.00 94.19 74 GLU A N 1
ATOM 524 C CA . GLU A 1 74 ? -9.812 3.689 11.295 1.00 94.19 74 GLU A CA 1
ATOM 525 C C . GLU A 1 74 ? -9.007 4.991 11.348 1.00 94.19 74 GLU A C 1
ATOM 527 O O . GLU A 1 74 ? -8.291 5.332 10.401 1.00 94.19 74 GLU A O 1
ATOM 532 N N . GLN A 1 75 ? -9.055 5.702 12.475 1.00 94.19 75 GLN A N 1
ATOM 533 C CA . GLN A 1 75 ? -8.299 6.938 12.652 1.00 94.19 75 GLN A CA 1
ATOM 534 C C . GLN A 1 75 ? -6.781 6.699 12.610 1.00 94.19 75 GLN A C 1
ATOM 536 O O . GLN A 1 75 ? -6.045 7.467 11.986 1.00 94.19 75 GLN A O 1
ATOM 541 N N . ALA A 1 76 ? -6.293 5.630 13.241 1.00 93.69 76 ALA A N 1
ATOM 542 C CA . ALA A 1 76 ? -4.876 5.282 13.209 1.00 93.69 76 ALA A CA 1
ATOM 543 C C . ALA A 1 76 ? -4.414 4.890 11.796 1.00 93.69 76 ALA A C 1
ATOM 545 O O . ALA A 1 76 ? -3.389 5.389 11.336 1.00 93.69 76 ALA A O 1
ATOM 546 N N . ALA A 1 77 ? -5.187 4.067 11.079 1.00 92.38 77 ALA A N 1
ATOM 547 C CA . ALA A 1 77 ? -4.867 3.652 9.713 1.00 92.38 77 ALA A CA 1
ATOM 548 C C . ALA A 1 77 ? -4.844 4.837 8.733 1.00 92.38 77 ALA A C 1
ATOM 550 O O . ALA A 1 77 ? -3.908 4.974 7.948 1.00 92.38 77 ALA A O 1
ATOM 551 N N . THR A 1 78 ? -5.848 5.717 8.797 1.00 90.56 78 THR A N 1
ATOM 552 C CA . THR A 1 78 ? -5.916 6.922 7.950 1.00 90.56 78 THR A CA 1
ATOM 553 C C . THR A 1 78 ? -4.763 7.880 8.226 1.00 90.56 78 THR A C 1
ATOM 555 O O . THR A 1 78 ? -4.194 8.432 7.287 1.00 90.56 78 THR A O 1
ATOM 558 N N . THR A 1 79 ? -4.372 8.040 9.493 1.00 90.31 79 THR A N 1
ATOM 559 C CA . THR A 1 79 ? -3.225 8.877 9.869 1.00 90.31 79 THR A CA 1
ATOM 560 C C . THR A 1 79 ? -1.915 8.278 9.361 1.00 90.31 79 THR A C 1
ATOM 562 O O . THR A 1 79 ? -1.130 8.998 8.752 1.00 90.31 79 THR A O 1
ATOM 565 N N . ALA A 1 80 ? -1.705 6.973 9.560 1.00 88.50 80 ALA A N 1
ATOM 566 C CA . ALA A 1 80 ? -0.493 6.274 9.139 1.00 88.50 80 ALA A CA 1
ATOM 567 C C . ALA A 1 80 ? -0.280 6.347 7.621 1.00 88.50 80 ALA A C 1
ATOM 569 O O . ALA A 1 80 ? 0.814 6.663 7.171 1.00 88.50 80 ALA A O 1
ATOM 570 N N . ILE A 1 81 ? -1.335 6.128 6.832 1.00 87.25 81 ILE A N 1
ATOM 571 C CA . ILE A 1 81 ? -1.260 6.175 5.363 1.00 87.25 81 ILE A CA 1
ATOM 572 C C . ILE A 1 81 ? -1.199 7.624 4.858 1.00 87.25 81 ILE A C 1
ATOM 574 O O . ILE A 1 81 ? -0.525 7.912 3.876 1.00 87.25 81 ILE A O 1
ATOM 578 N N . GLY A 1 82 ? -1.872 8.564 5.530 1.00 79.88 82 GLY A N 1
ATOM 579 C CA . GLY A 1 82 ? -1.855 9.982 5.158 1.00 79.88 82 GLY A CA 1
ATOM 580 C C . GLY A 1 82 ? -0.501 10.669 5.367 1.00 79.88 82 GLY A C 1
ATOM 581 O O . GLY A 1 82 ? -0.233 11.683 4.724 1.00 79.88 82 GLY A O 1
ATOM 582 N N . SER A 1 83 ? 0.349 10.137 6.249 1.00 70.06 83 SER A N 1
ATOM 583 C CA . SER A 1 83 ? 1.705 10.648 6.490 1.00 70.06 83 SER A CA 1
ATOM 584 C C . SER A 1 83 ? 2.765 10.126 5.521 1.00 70.06 83 SER A C 1
ATOM 586 O O . SER A 1 83 ? 3.900 10.599 5.567 1.00 70.06 83 SER A O 1
ATOM 588 N N . ASP A 1 84 ? 2.416 9.162 4.676 1.00 67.12 84 ASP A N 1
ATOM 58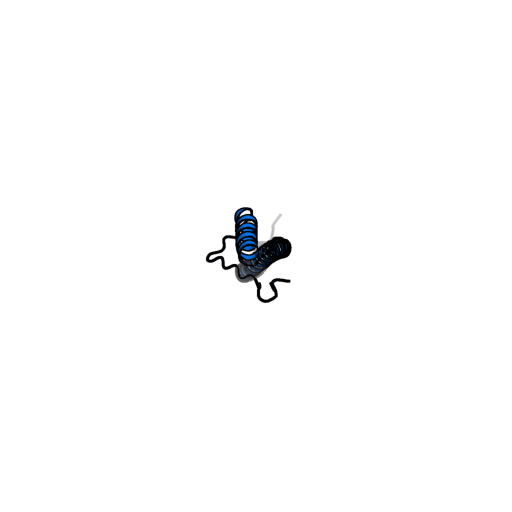9 C CA . ASP A 1 84 ? 3.385 8.271 4.053 1.00 67.12 84 ASP A CA 1
ATOM 590 C C . ASP A 1 84 ? 3.215 8.273 2.513 1.00 67.12 84 ASP A C 1
ATOM 592 O O . ASP A 1 84 ? 2.266 8.851 1.970 1.00 67.12 84 ASP A O 1
ATOM 596 N N . HIS A 1 85 ? 4.200 7.781 1.757 1.00 67.44 85 HIS A N 1
ATOM 597 C CA . HIS A 1 85 ? 4.255 7.964 0.293 1.00 67.44 85 HIS A CA 1
ATOM 598 C C . HIS A 1 85 ? 3.349 7.005 -0.509 1.00 67.44 85 HIS A C 1
ATOM 600 O O . HIS A 1 85 ? 3.389 7.000 -1.749 1.00 67.44 85 HIS A O 1
ATOM 606 N N . VAL A 1 86 ? 2.516 6.205 0.156 1.00 73.06 86 VAL A N 1
ATOM 607 C CA . VAL A 1 86 ? 1.556 5.293 -0.471 1.00 73.06 86 VAL A CA 1
ATOM 608 C C . VAL A 1 86 ? 0.201 5.954 -0.697 1.00 73.06 86 VAL A C 1
ATOM 610 O O . VAL A 1 86 ? -0.509 6.364 0.213 1.00 73.06 86 VAL A O 1
ATOM 613 N N . THR A 1 87 ? -0.221 5.980 -1.962 1.00 79.25 87 THR A N 1
ATOM 614 C CA . THR A 1 87 ? -1.592 6.341 -2.335 1.00 79.25 87 THR A CA 1
ATOM 615 C C . THR A 1 87 ? -2.451 5.081 -2.409 1.00 79.25 87 THR A C 1
ATOM 617 O O . THR A 1 87 ? -2.360 4.311 -3.367 1.00 79.25 87 THR A O 1
ATOM 620 N N . CYS A 1 88 ? -3.309 4.863 -1.413 1.00 83.62 88 CYS A N 1
ATOM 621 C CA . CYS A 1 88 ? -4.338 3.828 -1.486 1.00 83.62 88 CYS A CA 1
ATOM 622 C C . CYS A 1 88 ? -5.488 4.297 -2.391 1.00 83.62 88 CYS A C 1
ATOM 624 O O . CYS A 1 88 ? -6.143 5.291 -2.094 1.00 83.62 88 CYS A O 1
ATOM 626 N N . ALA A 1 89 ? -5.767 3.567 -3.477 1.00 84.75 89 ALA A N 1
ATOM 627 C CA . ALA A 1 89 ? -6.931 3.849 -4.328 1.00 84.75 89 ALA A CA 1
ATOM 628 C C . ALA A 1 89 ? -8.261 3.587 -3.598 1.00 84.75 89 ALA A C 1
ATOM 630 O O . ALA A 1 89 ? -9.250 4.275 -3.832 1.00 84.75 89 ALA A O 1
ATOM 631 N N . ASN A 1 90 ? -8.272 2.592 -2.711 1.00 84.12 90 ASN A N 1
ATOM 632 C CA . ASN A 1 90 ? -9.372 2.299 -1.807 1.00 84.12 90 ASN A CA 1
ATOM 633 C C . ASN A 1 90 ? -8.786 1.817 -0.477 1.00 84.12 90 ASN A C 1
ATOM 635 O O . ASN A 1 90 ? -8.007 0.863 -0.468 1.00 84.12 90 ASN A O 1
ATOM 639 N N . LEU A 1 91 ? -9.143 2.477 0.623 1.00 87.06 91 LEU A N 1
ATOM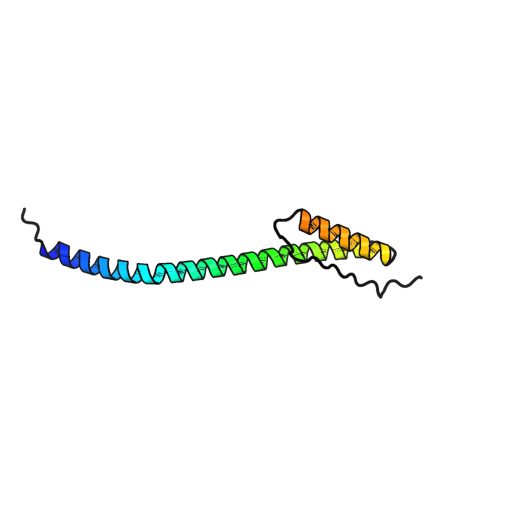 640 C CA . LEU A 1 91 ? -8.745 2.083 1.971 1.00 87.06 91 LEU A CA 1
ATOM 641 C C . LEU A 1 91 ? -9.941 1.430 2.663 1.00 87.06 91 LEU A C 1
ATOM 643 O O . LEU A 1 91 ? -10.986 2.057 2.808 1.00 87.06 91 LEU A O 1
ATOM 647 N N . ALA A 1 92 ? -9.776 0.183 3.094 1.00 90.56 92 ALA A N 1
ATOM 648 C CA . ALA A 1 92 ? -10.752 -0.532 3.904 1.00 90.56 92 ALA A CA 1
ATOM 649 C C . ALA A 1 92 ? -10.067 -1.031 5.177 1.00 90.56 92 ALA A C 1
ATOM 651 O O . ALA A 1 92 ? -9.013 -1.661 5.105 1.00 90.56 92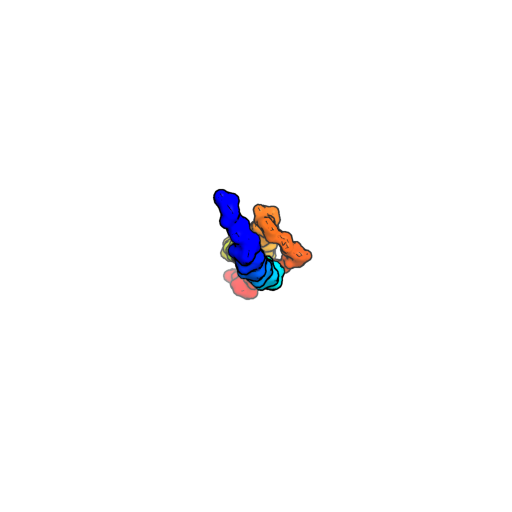 ALA A O 1
ATOM 652 N N . VAL A 1 93 ? -10.664 -0.742 6.330 1.00 91.06 93 VAL A N 1
ATOM 653 C CA . VAL A 1 93 ? -10.165 -1.155 7.644 1.00 91.06 93 VAL A CA 1
ATOM 654 C C . VAL A 1 93 ? -11.240 -2.019 8.283 1.00 91.06 93 VAL A C 1
ATOM 656 O O . VAL A 1 93 ? -12.376 -1.586 8.441 1.00 91.06 93 VAL A O 1
ATOM 659 N N . THR A 1 94 ? -10.895 -3.255 8.628 1.00 91.25 94 THR A N 1
ATOM 660 C CA . THR A 1 94 ? -11.801 -4.186 9.309 1.00 91.25 94 THR A CA 1
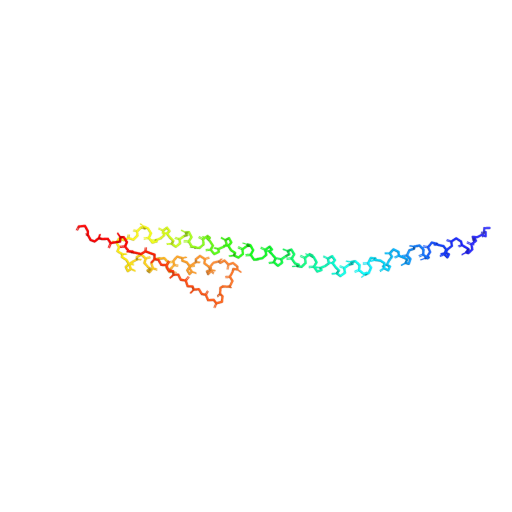ATOM 661 C C . THR A 1 94 ? -11.184 -4.582 10.636 1.00 91.25 94 THR A C 1
ATOM 663 O O . THR A 1 94 ? -10.075 -5.116 10.666 1.00 91.25 94 THR A O 1
ATOM 666 N N . THR A 1 95 ? -11.888 -4.318 11.729 1.00 91.00 95 THR A N 1
ATOM 667 C CA . THR A 1 95 ? -11.459 -4.659 13.088 1.00 91.00 95 THR A CA 1
ATOM 668 C C . THR A 1 95 ? -12.303 -5.806 13.614 1.00 91.00 95 THR A C 1
ATOM 670 O O . THR A 1 95 ? -13.531 -5.727 13.610 1.00 91.00 95 THR A O 1
ATOM 673 N N . ASP A 1 96 ? -11.648 -6.870 14.075 1.00 88.44 96 ASP A N 1
ATOM 674 C CA . ASP A 1 96 ? -12.343 -7.934 14.790 1.00 88.44 96 ASP A CA 1
ATOM 675 C C . ASP A 1 96 ? -12.659 -7.461 16.212 1.00 88.44 96 ASP A C 1
ATOM 677 O O . ASP A 1 96 ? -11.774 -7.047 16.962 1.00 88.44 96 ASP A O 1
ATOM 681 N N . THR A 1 97 ? -13.943 -7.471 16.551 1.00 87.69 97 THR A N 1
ATOM 682 C CA . THR A 1 97 ? -14.460 -7.083 17.867 1.00 87.69 97 THR A CA 1
ATOM 683 C C . THR A 1 97 ? -15.342 -8.174 18.473 1.00 87.69 97 THR A C 1
ATOM 685 O O . THR A 1 97 ? -16.019 -7.923 19.467 1.00 87.69 97 THR A O 1
ATOM 688 N N . ALA A 1 98 ? -15.333 -9.388 17.906 1.00 84.00 98 ALA A N 1
ATOM 689 C CA . ALA A 1 98 ? -16.204 -10.484 18.329 1.00 84.00 98 ALA A CA 1
ATOM 690 C C . ALA A 1 98 ? -15.993 -10.892 19.799 1.00 84.00 98 ALA A C 1
ATOM 692 O O . ALA A 1 98 ? -16.943 -11.307 20.458 1.00 84.00 98 ALA A O 1
ATOM 693 N N . ASP A 1 99 ? -14.778 -10.711 20.322 1.00 82.25 99 ASP A N 1
ATOM 694 C CA . ASP A 1 99 ? -14.409 -11.066 21.697 1.00 82.25 99 ASP A CA 1
ATOM 695 C C . ASP A 1 99 ? -14.693 -9.962 22.738 1.00 82.25 99 ASP A C 1
ATOM 697 O O . ASP A 1 99 ? -14.397 -10.132 23.923 1.00 82.25 99 ASP A O 1
ATOM 701 N N . PHE A 1 100 ? -15.293 -8.829 22.348 1.00 77.19 100 PHE A N 1
ATOM 702 C CA . PHE A 1 100 ? -15.790 -7.842 23.313 1.00 77.19 100 PHE A CA 1
ATOM 703 C C . PHE A 1 100 ? -17.056 -8.369 24.001 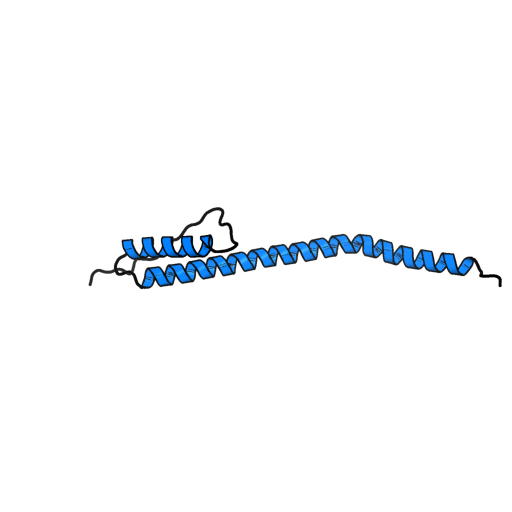1.00 77.19 100 PHE A C 1
ATOM 705 O O . PHE A 1 100 ? -18.181 -8.110 23.574 1.00 77.19 100 PHE A O 1
ATOM 712 N N . ALA A 1 101 ? -16.874 -9.092 25.102 1.00 70.69 101 ALA A N 1
ATOM 713 C CA . ALA A 1 101 ? -17.962 -9.469 25.993 1.00 70.69 101 ALA A CA 1
ATOM 714 C C . ALA A 1 101 ? -18.091 -8.449 27.144 1.00 70.69 101 ALA A C 1
ATOM 716 O O . ALA A 1 101 ? -17.079 -8.101 27.760 1.00 70.69 101 ALA A O 1
ATOM 717 N N . PRO A 1 102 ? -19.306 -7.969 27.475 1.00 66.44 102 PRO A N 1
ATOM 718 C CA . PRO A 1 102 ? -19.530 -7.306 28.753 1.00 66.44 102 PRO A CA 1
ATOM 719 C C . PRO A 1 102 ? -19.225 -8.304 29.880 1.00 66.44 102 PRO A C 1
ATOM 721 O O . PRO A 1 102 ? -19.728 -9.429 29.860 1.00 66.44 102 PRO A O 1
ATOM 724 N N . GLY A 1 103 ? -18.352 -7.899 30.806 1.00 58.56 103 GLY A N 1
ATOM 725 C CA . GLY A 1 103 ? -18.018 -8.668 32.009 1.00 58.56 103 GLY A CA 1
ATOM 726 C C . GLY A 1 103 ? -19.149 -8.704 33.026 1.00 58.56 103 GLY A C 1
ATOM 727 O O . GLY A 1 103 ? -19.936 -7.729 33.068 1.00 58.56 103 GLY A O 1
#

Foldseek 3Di:
DDDDCVVVVVVVVVVVVVVVVCVVVVVVVVVVVVVVVVVVVVVVLVVLQVVLQVQLQVQLVPDLADVSSQVSSVVSSCVSCVVDPDDDPDDDDDDDRVPNDDD

=== Feature glossary ===
The record interleaves many kinds of information about one protein. Here is each kind framed as the question it answers.

Q: What does the local fold look like, residue by residue?
A: The Foldseek 3Di string encodes local tertiary geometry as a 20-letter alphabet — one character per residue — derived from the relative positions of nearby Cα atoms. Unlike the amino-acid sequence, 3Di is a direct function of the 3D structure, so two proteins with the same fold have similar 3Di strings even at low sequence identity.

Q: Which residues are in helices, strands, or loops?
A: The SS8 string is DSSP's per-residue secondary-structure call. α-helix (H) means an i→i+4 H-bond ladder; β-strand (E) means the residue participates in a β-sheet; 3₁₀ (G) and π (I) are tighter and wider helices; T/S are turns/bends; '-' is loop.

Q: How big and how compact is the whole molecule?
A: Radius of gyration (Rg) is the root-mean-square distance of Cα atoms from their centroid — a single number for overall size and compactness. A globular domain of N residues has Rg ≈ 2.2·N^0.38 Å; an extended or disordered chain has a much larger Rg. The Cα contact count is the number of residue pairs whose Cα atoms are within 8 Å and are more than four positions apart in sequence — a standard proxy for tertiary packing density. The bounding box is the smallest axis-aligned box enclosing all Cα atoms.

Q: Where is each backbone atom in 3D?
A: Structure coordinates are given as an mmCIF _atom_site loop: one row per atom with element, residue name, chain id, sequence number, and x/y/z position in Å. Only the four main-chain atoms per residue are included here; side chains are omitted to keep the record compact.

Q: What is the amino-acid chain?
A: Primary structure: the covalent order of the twenty standard amino acids along the backbone. Two proteins with the same sequence will (almost always) fold to the same structure; two with 30% identity often share a fold but not the details.

Q: What if only a Cα trace is available?
A: Three-state secondary structure (P-SEA) collapses the eight DSSP classes into helix (a), strand (b), and coil (c). P-SEA assigns these from Cα geometry alone — distances and angles — without requiring backbone oxygens, so it works on any Cα trace.

Q: What family and function is it annotated with?
A: Database cross-references. InterPro integrates a dozen domain/family signature databases into unified entries with residue-range hits. GO terms attach function/process/location labels with evidence codes. CATH codes position the fold in a four-level structural taxonomy. Organism is the NCBI-taxonomy species name.

Q: How confident is the AlphaFold model at each residue?
A: pLDDT is the predicted lDDT-Cα score: AlphaFold's confidence that the local environment of each residue (all inter-atomic distances within 15 Å) is correctly placed. It is a per-residue number between 0 and 100, with higher meaning more reliable.

Q: How mobile is each atom in the crystal?
A: B-factor (Debye–Waller factor) reflects atomic displacement in the crystal lattice. It is an experimental observable (units Å²), not a prediction; low values mean the atom is pinned down, high values mean it moves or is heterogeneous across the crystal.

Q: Which residues are buried vs exposed?
A: SASA measures how much of the protein is reachable by solvent. It is computed by rolling a water-sized probe over the atomic surface and summing the exposed area (Å²). Per-residue SASA distinguishes core (buried, low SASA) from surface (exposed, high SASA) residues; total SASA is a whole-molecule size measure.

Q: What do the diagnostic plots show?
A: Plot images: a contact map (which residues are close in 3D, as an N×N binary image), a Ramachandran scatter (backbone torsion angles, revealing secondary-structure composition at a glance), and — for AlphaFold structures — a PAE heatmap (pairwise prediction confidence).

Q: What known structures does this most resemble?
A: The Foldseek neighbor list gives the closest experimentally determined structures in the PDB, ranked by structural alignment. TM-score near 1 means near-identical fold; near 0.3 means only rough topology match. This is how one finds what a novel AlphaFold prediction most resembles in the solved-structure universe.

Q: Are the domains correctly placed relative to each other?
A: Predicted aligned error is AlphaFold's pairwise confidence. Unlike pLDDT (per-residue), PAE is per-residue-pair and captures whether two parts of the structure are correctly placed relative to each other. Units are ångströms of expected positional error.

Q: What do the rendered images show?
A: Structure images are PyMOL renders from six orthogonal camera directions. Cartoon representation draws helices as coils and strands as arrows; sticks shows the backbone as bonds; surface shows the solvent-excluded envelope. Rainbow coloring maps sequence position to hue (blue→red, N→C); chain coloring assigns a distinct color per polypeptide.

Q: What are the backbone torsion angles?
A: φ (phi) and ψ (psi) are the two rotatable backbone dihedrals per residue: φ is the C(i-1)–N–Cα–C torsion, ψ is the N–Cα–C–N(i+1) torsion, both in degrees on (−180°, 180°]. α-helical residues cluster near (−60°, −45°); β-strand residues near (−120°, +130°). A Ramachandran plot is simply a scatter of (φ, ψ) for every residue.